Protein AF-A0A935T7A3-F1 (afdb_monomer_lite)

InterPro domains:
  IPR018392 LysM domain [PF01476] (9-48)
  IPR018392 LysM domain [cd00118] (6-49)
  IPR036779 LysM domain superfamily [G3DSA:3.10.350.10] (2-62)

pLDDT: mean 83.12, std 11.05, range [42.41, 91.75]

Sequence (62 aa):
MITSTTVWTVKSGDTLPMIAAQVYGDPRLWRPIADANGIANPLRFPGQQDFGRLLLVPAQQA

Organism: NCBI:txid2954384

Foldseek 3Di:
DDFDKDKDQDAVPDALLNVCCVPVVGSVPSVVQCVQAVNPDRVCPPDPVRHRPITTDTRPDD

Radius of gyration: 10.96 Å; chains: 1; bounding box: 32×18×26 Å

Structure (mmCIF, N/CA/C/O backbone):
data_AF-A0A935T7A3-F1
#
_entry.id   AF-A0A935T7A3-F1
#
loop_
_atom_site.group_PDB
_atom_site.id
_atom_site.type_symbol
_atom_site.label_atom_id
_atom_site.label_alt_id
_atom_site.label_comp_id
_atom_site.label_asym_id
_atom_site.label_entity_id
_atom_site.label_seq_id
_atom_site.pdbx_PDB_ins_code
_atom_site.Cartn_x
_atom_site.Cartn_y
_atom_site.Cartn_z
_atom_site.occupancy
_atom_site.B_iso_or_equiv
_atom_site.auth_seq_id
_atom_site.auth_comp_id
_atom_site.auth_asym_id
_atom_site.auth_atom_id
_atom_site.pdbx_PDB_model_num
ATOM 1 N N . MET A 1 1 ? -20.458 7.004 9.688 1.00 42.41 1 MET A N 1
ATOM 2 C CA . MET A 1 1 ? -19.717 5.975 8.932 1.00 42.41 1 MET A CA 1
ATOM 3 C C . MET A 1 1 ? -18.774 6.698 7.983 1.00 42.41 1 MET A C 1
ATOM 5 O O . MET A 1 1 ? -19.240 7.223 6.984 1.00 42.41 1 MET A O 1
ATOM 9 N N . ILE A 1 2 ? -17.493 6.820 8.332 1.00 50.94 2 ILE A N 1
ATOM 10 C CA . ILE A 1 2 ? -16.453 7.306 7.416 1.00 50.94 2 ILE A CA 1
ATOM 11 C C . ILE A 1 2 ? -15.317 6.284 7.446 1.00 50.94 2 ILE A C 1
ATOM 13 O O . ILE A 1 2 ? -14.676 6.087 8.471 1.00 50.94 2 ILE A O 1
ATOM 17 N N . THR A 1 3 ? -15.122 5.545 6.360 1.00 55.62 3 THR A N 1
ATOM 18 C CA . THR A 1 3 ? -13.966 4.658 6.202 1.00 55.62 3 THR A CA 1
ATOM 19 C C . THR A 1 3 ? -12.797 5.510 5.714 1.00 55.62 3 THR A C 1
ATOM 21 O O . THR A 1 3 ? -12.727 5.846 4.532 1.00 55.62 3 THR A O 1
ATOM 24 N N . SER A 1 4 ? -11.913 5.925 6.622 1.00 67.38 4 SER A N 1
ATOM 25 C CA . SER A 1 4 ? -10.755 6.771 6.304 1.00 67.38 4 SER A CA 1
ATOM 26 C C . SER A 1 4 ? -9.751 6.002 5.439 1.00 67.38 4 SER A C 1
ATOM 28 O O . SER A 1 4 ? -8.953 5.227 5.951 1.00 67.38 4 SER A O 1
ATOM 30 N N . THR A 1 5 ? -9.799 6.172 4.119 1.00 79.44 5 THR A N 1
ATOM 31 C CA . THR A 1 5 ? -8.820 5.560 3.206 1.00 79.44 5 THR A CA 1
ATOM 32 C C . THR A 1 5 ? -7.619 6.486 3.080 1.00 79.44 5 THR A C 1
ATOM 34 O O . THR A 1 5 ? -7.766 7.625 2.637 1.00 79.44 5 THR A O 1
ATOM 37 N N . THR A 1 6 ? -6.438 6.018 3.477 1.00 84.50 6 THR A N 1
ATOM 38 C CA . THR A 1 6 ? -5.196 6.783 3.338 1.00 84.50 6 THR A CA 1
ATOM 39 C C . THR A 1 6 ? -4.578 6.490 1.980 1.00 84.50 6 THR A C 1
ATOM 41 O O . THR A 1 6 ? -4.475 5.337 1.572 1.00 84.50 6 THR A O 1
ATOM 44 N N . VAL A 1 7 ? -4.151 7.530 1.269 1.00 88.19 7 VAL A N 1
ATOM 45 C CA . VAL A 1 7 ? -3.394 7.387 0.020 1.00 88.19 7 VAL A CA 1
ATOM 46 C C . VAL A 1 7 ? -1.908 7.516 0.325 1.00 88.19 7 VAL A C 1
ATOM 48 O O . VAL A 1 7 ? -1.484 8.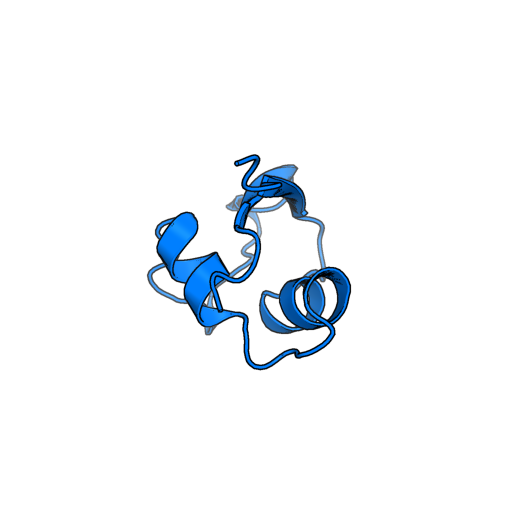498 0.932 1.00 88.19 7 VAL A O 1
ATOM 51 N N . TRP A 1 8 ? -1.123 6.529 -0.094 1.00 90.06 8 TRP A N 1
ATOM 52 C CA . TRP A 1 8 ? 0.325 6.503 0.076 1.00 90.06 8 TRP A CA 1
ATOM 53 C C . TRP A 1 8 ? 1.023 6.659 -1.272 1.00 90.06 8 TRP A C 1
ATOM 55 O O . TRP A 1 8 ? 0.782 5.876 -2.186 1.00 90.06 8 TRP A O 1
ATOM 65 N N . THR A 1 9 ? 1.917 7.636 -1.410 1.00 91.75 9 THR A N 1
ATOM 66 C CA . THR A 1 9 ? 2.764 7.745 -2.605 1.00 91.75 9 THR A CA 1
ATOM 67 C C . THR A 1 9 ? 3.992 6.868 -2.432 1.00 91.75 9 THR A C 1
ATOM 69 O O . THR A 1 9 ? 4.839 7.160 -1.590 1.00 91.75 9 THR A O 1
ATOM 72 N N . VAL A 1 10 ? 4.101 5.821 -3.246 1.00 90.38 10 VAL A N 1
ATOM 73 C CA 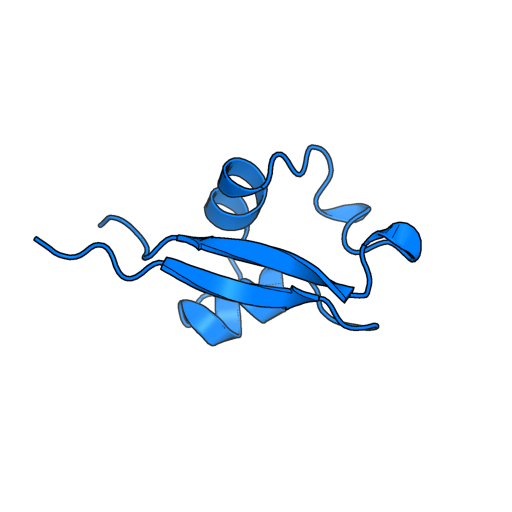. VAL A 1 10 ? 5.217 4.870 -3.211 1.00 90.38 10 VAL A CA 1
ATOM 74 C C . VAL A 1 10 ? 6.523 5.571 -3.565 1.00 90.38 10 VAL A C 1
ATOM 76 O O . VAL A 1 10 ? 6.621 6.238 -4.596 1.00 90.38 10 VAL A O 1
ATOM 79 N N . LYS A 1 11 ? 7.552 5.383 -2.744 1.00 88.62 11 LYS A N 1
ATOM 80 C CA . LYS A 1 11 ? 8.907 5.890 -2.989 1.00 88.62 11 LYS A CA 1
ATOM 81 C C . LYS A 1 11 ? 9.904 4.746 -3.135 1.00 88.62 11 LYS A C 1
ATOM 83 O O . LYS A 1 11 ? 9.632 3.605 -2.764 1.00 88.62 11 LYS A O 1
ATOM 88 N N . SER A 1 12 ? 11.083 5.052 -3.676 1.00 84.81 12 SER A N 1
ATOM 89 C CA . SER A 1 12 ? 12.164 4.069 -3.742 1.00 84.81 12 SER A CA 1
ATOM 90 C C . SER A 1 12 ? 12.563 3.634 -2.332 1.00 84.81 12 SER A C 1
ATOM 92 O O . SER A 1 12 ? 12.952 4.475 -1.522 1.00 84.81 12 SER A O 1
ATOM 94 N N . GLY A 1 13 ? 12.487 2.333 -2.060 1.00 84.25 13 GLY A N 1
ATOM 95 C CA . GLY A 1 13 ? 12.789 1.763 -0.745 1.00 84.25 13 GLY A CA 1
ATOM 96 C C . GLY A 1 13 ? 11.572 1.563 0.159 1.00 84.25 13 GLY A C 1
ATOM 97 O O . GLY A 1 13 ? 11.710 0.904 1.187 1.00 84.25 13 GLY A O 1
ATOM 98 N N . ASP A 1 14 ? 10.385 2.044 -0.227 1.00 87.81 14 ASP A N 1
ATOM 99 C CA . ASP A 1 14 ? 9.159 1.620 0.446 1.00 87.81 14 ASP A CA 1
ATOM 100 C C . ASP A 1 14 ? 8.926 0.128 0.203 1.00 87.81 14 ASP A C 1
ATOM 102 O O . ASP A 1 14 ? 9.296 -0.425 -0.829 1.00 87.81 14 ASP A O 1
ATOM 106 N N . THR A 1 15 ? 8.282 -0.540 1.152 1.00 87.94 15 THR A N 1
ATOM 107 C CA . THR A 1 15 ? 7.829 -1.925 0.997 1.00 87.94 15 THR A CA 1
ATOM 108 C C . THR A 1 15 ? 6.429 -2.048 1.582 1.00 87.94 15 THR A C 1
ATOM 110 O O . THR A 1 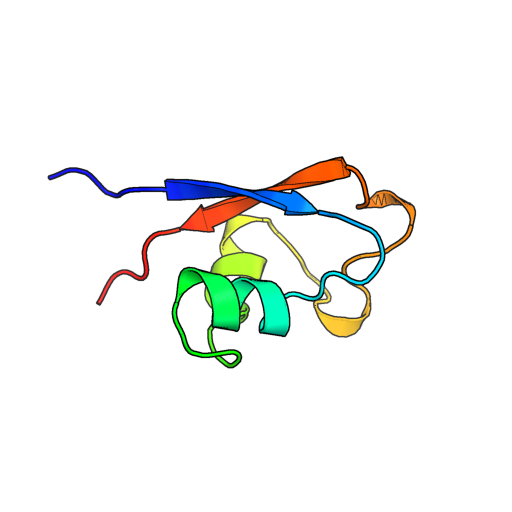15 ? 6.077 -1.297 2.492 1.00 87.94 15 THR A O 1
ATOM 113 N N . LEU A 1 16 ? 5.611 -2.991 1.101 1.00 88.00 16 LEU A N 1
ATOM 114 C CA . LEU A 1 16 ? 4.263 -3.169 1.665 1.00 88.00 16 LEU A CA 1
ATOM 115 C C . LEU A 1 16 ? 4.276 -3.416 3.182 1.00 88.00 16 LEU A C 1
ATOM 117 O O . LEU A 1 16 ? 3.443 -2.820 3.860 1.00 88.00 16 LEU A O 1
ATOM 121 N N . PRO A 1 17 ? 5.206 -4.217 3.747 1.00 89.75 17 PRO A N 1
ATOM 122 C CA . PRO A 1 17 ? 5.313 -4.368 5.193 1.00 89.75 17 PRO A CA 1
ATOM 123 C C . PRO A 1 17 ? 5.693 -3.066 5.907 1.00 89.75 17 PRO A C 1
ATOM 125 O O . PRO A 1 17 ? 5.166 -2.810 6.982 1.00 89.75 17 PRO A O 1
ATOM 128 N N . MET A 1 18 ? 6.559 -2.220 5.331 1.00 90.19 18 MET A N 1
ATOM 129 C CA . MET A 1 18 ? 6.857 -0.900 5.910 1.00 90.19 18 MET A CA 1
ATOM 130 C C . MET A 1 18 ? 5.630 0.007 5.915 1.00 90.19 18 MET A C 1
ATOM 132 O O . MET A 1 18 ? 5.325 0.606 6.940 1.00 90.19 18 MET A O 1
ATOM 136 N N . ILE A 1 19 ? 4.909 0.080 4.794 1.00 88.94 19 ILE A N 1
ATOM 137 C CA . ILE A 1 19 ? 3.698 0.900 4.680 1.00 88.94 19 ILE A CA 1
ATOM 138 C C . ILE A 1 19 ? 2.639 0.394 5.668 1.00 88.94 19 ILE A C 1
ATOM 140 O O . ILE A 1 19 ? 2.041 1.185 6.392 1.00 88.94 19 ILE A O 1
ATOM 144 N N . ALA A 1 20 ? 2.454 -0.925 5.762 1.00 89.56 20 ALA A N 1
ATOM 145 C CA . ALA A 1 20 ? 1.548 -1.543 6.724 1.00 89.56 20 ALA A CA 1
ATOM 146 C C . ALA A 1 20 ? 1.956 -1.258 8.175 1.00 89.56 20 ALA A C 1
ATOM 148 O O . ALA A 1 20 ? 1.112 -0.871 8.976 1.00 89.56 20 ALA A O 1
ATOM 149 N N . ALA A 1 21 ? 3.242 -1.366 8.514 1.00 90.75 21 ALA A N 1
ATOM 150 C CA . ALA A 1 21 ? 3.736 -1.006 9.840 1.00 90.75 21 ALA A CA 1
ATOM 151 C C . ALA A 1 21 ? 3.521 0.479 10.150 1.00 90.75 21 ALA A C 1
ATOM 153 O O . ALA A 1 21 ? 3.203 0.832 11.278 1.00 90.75 21 ALA A O 1
ATOM 154 N N . GLN A 1 22 ? 3.671 1.353 9.159 1.00 88.38 22 GLN A N 1
ATOM 155 C CA . GLN A 1 22 ? 3.530 2.789 9.355 1.00 88.38 22 GLN A CA 1
ATOM 156 C C . GLN A 1 22 ? 2.069 3.233 9.477 1.00 88.38 22 GLN A C 1
ATOM 158 O O . GLN A 1 22 ? 1.776 4.142 10.250 1.00 88.38 22 GLN A O 1
ATOM 163 N N . VAL A 1 23 ? 1.157 2.608 8.728 1.00 87.31 23 VAL A N 1
ATOM 164 C CA . VAL A 1 23 ? -0.267 2.974 8.733 1.00 87.31 23 VAL A CA 1
ATOM 165 C C . VAL A 1 23 ? -1.053 2.198 9.789 1.00 87.31 23 VAL A C 1
ATOM 167 O O . VAL A 1 23 ? -1.870 2.785 10.492 1.00 87.31 23 VAL A O 1
ATOM 170 N N . TYR A 1 24 ? -0.806 0.896 9.924 1.00 86.88 24 TYR A N 1
ATOM 171 C CA . TYR A 1 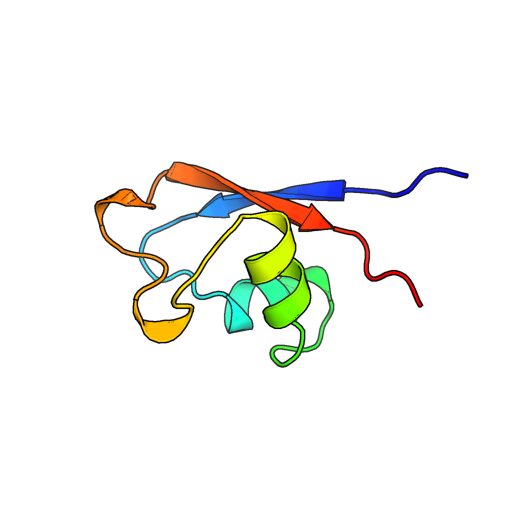24 ? -1.538 0.022 10.843 1.00 86.88 24 TYR A CA 1
ATOM 172 C C . TYR A 1 24 ? -0.782 -0.297 12.133 1.00 86.88 24 TYR A C 1
ATOM 174 O O . TYR A 1 24 ? -1.359 -0.879 13.046 1.00 86.88 24 TYR A O 1
ATOM 182 N N . GLY A 1 25 ? 0.511 0.018 12.217 1.00 88.31 25 GLY A N 1
ATOM 183 C CA . GLY A 1 25 ? 1.354 -0.416 13.334 1.00 88.31 25 GLY A CA 1
ATOM 184 C C . GLY A 1 25 ? 1.801 -1.880 13.246 1.00 88.31 25 GLY A C 1
ATOM 185 O O . GLY A 1 25 ? 2.651 -2.290 14.032 1.00 88.31 25 GLY A O 1
ATOM 186 N N . ASP A 1 26 ? 1.280 -2.665 12.293 1.00 89.62 26 ASP A N 1
ATOM 187 C CA . ASP A 1 26 ? 1.657 -4.067 12.098 1.00 89.62 26 ASP A CA 1
ATOM 188 C C . ASP A 1 26 ? 2.145 -4.318 10.657 1.00 89.62 26 ASP A C 1
ATOM 190 O O . ASP A 1 26 ? 1.360 -4.240 9.704 1.00 89.62 26 ASP A O 1
ATOM 194 N N . PRO A 1 27 ? 3.431 -4.677 10.466 1.00 89.12 27 PRO A N 1
ATOM 195 C CA . PRO A 1 27 ? 3.971 -5.000 9.152 1.00 89.12 27 PRO A CA 1
ATOM 196 C C . PRO A 1 27 ? 3.301 -6.206 8.496 1.00 89.12 27 PRO A C 1
ATOM 198 O O . PRO A 1 27 ? 3.424 -6.361 7.289 1.00 89.12 27 PRO A O 1
ATOM 201 N N . ARG A 1 28 ? 2.610 -7.079 9.239 1.00 89.38 28 ARG A N 1
ATOM 202 C CA . ARG A 1 28 ? 1.932 -8.276 8.706 1.00 89.38 28 ARG A CA 1
ATOM 203 C C . ARG A 1 28 ? 0.643 -7.946 7.957 1.00 89.38 28 ARG A C 1
ATOM 205 O O . ARG A 1 28 ? 0.140 -8.784 7.209 1.00 89.38 28 ARG A O 1
ATOM 212 N N . LEU A 1 29 ? 0.141 -6.723 8.106 1.00 90.06 29 LEU A N 1
ATOM 213 C CA . LEU A 1 29 ? -1.087 -6.239 7.478 1.00 90.06 29 LEU A CA 1
ATOM 214 C C . LEU A 1 29 ? -0.867 -5.677 6.068 1.00 90.06 29 LEU A C 1
ATOM 216 O O . LEU A 1 29 ? -1.658 -4.888 5.563 1.00 90.06 29 LEU A O 1
ATOM 220 N N . TRP A 1 30 ? 0.185 -6.120 5.385 1.00 89.81 30 TRP A N 1
ATOM 221 C CA . TRP A 1 30 ? 0.435 -5.767 3.990 1.00 89.81 30 TRP A CA 1
ATOM 222 C C . TRP A 1 30 ? -0.567 -6.403 3.012 1.00 89.81 30 TRP A C 1
ATOM 224 O O . TRP A 1 30 ? -0.756 -5.895 1.910 1.00 89.81 30 TRP A O 1
ATOM 234 N N . ARG A 1 31 ? -1.213 -7.512 3.398 1.00 89.12 31 ARG A N 1
ATOM 235 C CA . ARG A 1 31 ? -2.182 -8.255 2.569 1.00 89.12 31 ARG A CA 1
ATOM 236 C C . ARG A 1 31 ? -3.372 -7.403 2.103 1.00 89.12 31 ARG A C 1
ATOM 238 O O . ARG A 1 31 ? -3.519 -7.259 0.895 1.00 89.12 31 ARG A O 1
ATOM 245 N N . PRO A 1 32 ? -4.152 -6.762 2.999 1.00 88.81 32 PRO A N 1
ATOM 246 C CA . PRO A 1 32 ? -5.274 -5.916 2.584 1.00 88.81 32 PRO A CA 1
ATOM 247 C C . PRO A 1 32 ? -4.842 -4.739 1.701 1.00 88.81 32 PRO A C 1
ATOM 249 O O . PRO A 1 32 ? -5.598 -4.318 0.832 1.00 88.81 32 PRO A O 1
ATOM 252 N N . ILE A 1 33 ? -3.616 -4.234 1.876 1.00 88.62 33 ILE A N 1
ATOM 253 C CA . ILE A 1 33 ? -3.042 -3.207 1.000 1.00 88.62 33 ILE A CA 1
ATOM 254 C C . ILE A 1 33 ? -2.820 -3.770 -0.409 1.00 88.62 33 ILE A C 1
ATOM 256 O O . ILE A 1 33 ? -3.178 -3.132 -1.399 1.00 88.62 33 ILE A O 1
ATOM 260 N N . ALA A 1 34 ? -2.229 -4.961 -0.512 1.00 89.62 34 ALA A N 1
ATOM 261 C CA . ALA A 1 34 ? -2.001 -5.620 -1.791 1.00 89.62 34 ALA A CA 1
ATOM 262 C C . ALA A 1 34 ? -3.321 -5.906 -2.518 1.00 89.62 34 ALA A C 1
ATOM 264 O O . ALA A 1 34 ? -3.449 -5.550 -3.690 1.00 89.62 34 ALA A O 1
ATOM 265 N N . ASP A 1 35 ? -4.311 -6.453 -1.810 1.00 88.88 35 ASP A N 1
ATOM 266 C CA . ASP A 1 35 ? -5.639 -6.743 -2.355 1.00 88.88 35 ASP A CA 1
ATOM 267 C C . ASP A 1 35 ? -6.345 -5.469 -2.841 1.00 88.88 35 ASP A C 1
ATOM 269 O O . ASP A 1 35 ? -6.821 -5.420 -3.975 1.00 88.88 35 ASP A O 1
ATOM 273 N N . ALA A 1 36 ? -6.328 -4.396 -2.043 1.00 88.62 36 ALA A N 1
ATOM 274 C CA . ALA A 1 36 ? -6.949 -3.120 -2.405 1.00 88.62 36 ALA A CA 1
ATOM 275 C C . ALA A 1 36 ? -6.325 -2.455 -3.646 1.00 88.62 36 ALA A C 1
ATOM 277 O O . ALA A 1 36 ? -6.977 -1.645 -4.303 1.00 88.62 36 ALA A O 1
ATOM 278 N N . ASN A 1 37 ? -5.073 -2.786 -3.978 1.00 88.50 37 ASN A N 1
ATOM 279 C CA . ASN A 1 37 ? -4.345 -2.213 -5.116 1.00 88.50 37 ASN A CA 1
ATOM 280 C C . ASN A 1 37 ? -4.113 -3.199 -6.268 1.00 88.50 37 ASN A C 1
ATOM 282 O O . ASN A 1 37 ? -3.425 -2.849 -7.235 1.00 88.50 37 ASN A O 1
ATOM 286 N N . GLY A 1 38 ? -4.652 -4.419 -6.175 1.00 87.94 38 GLY A N 1
ATOM 287 C CA . GLY A 1 38 ? -4.455 -5.470 -7.176 1.00 87.94 38 GLY A CA 1
ATOM 288 C C . GLY A 1 38 ? -2.993 -5.905 -7.325 1.00 87.94 38 GLY A C 1
ATOM 289 O O . GLY A 1 38 ? -2.544 -6.219 -8.428 1.00 87.94 38 GLY A O 1
ATOM 290 N N . ILE A 1 39 ? -2.215 -5.883 -6.241 1.00 87.94 39 ILE A N 1
ATOM 291 C CA . ILE A 1 39 ? -0.800 -6.263 -6.257 1.00 87.94 39 ILE A CA 1
ATOM 292 C C . ILE A 1 39 ? -0.703 -7.787 -6.189 1.00 87.94 39 ILE A C 1
ATOM 294 O O . ILE A 1 39 ? -0.707 -8.387 -5.118 1.00 87.94 39 ILE A O 1
ATOM 298 N N . ALA A 1 40 ? -0.581 -8.413 -7.359 1.00 81.62 40 ALA A N 1
ATOM 299 C CA . ALA A 1 40 ? -0.513 -9.869 -7.482 1.00 81.62 40 ALA A CA 1
ATOM 300 C C . ALA A 1 40 ? 0.756 -10.481 -6.863 1.00 81.62 40 ALA A C 1
ATOM 302 O O . ALA A 1 40 ? 0.737 -11.624 -6.414 1.00 81.62 40 ALA A O 1
ATOM 303 N N . ASN A 1 41 ? 1.875 -9.745 -6.854 1.00 82.69 41 ASN A N 1
ATOM 304 C CA . ASN A 1 41 ? 3.131 -10.236 -6.296 1.00 82.69 41 ASN A CA 1
ATOM 305 C C . ASN A 1 41 ? 3.760 -9.216 -5.329 1.00 82.69 41 ASN A C 1
ATOM 307 O O . ASN A 1 41 ? 4.465 -8.310 -5.777 1.00 82.69 41 ASN A O 1
ATOM 311 N N . PRO A 1 42 ? 3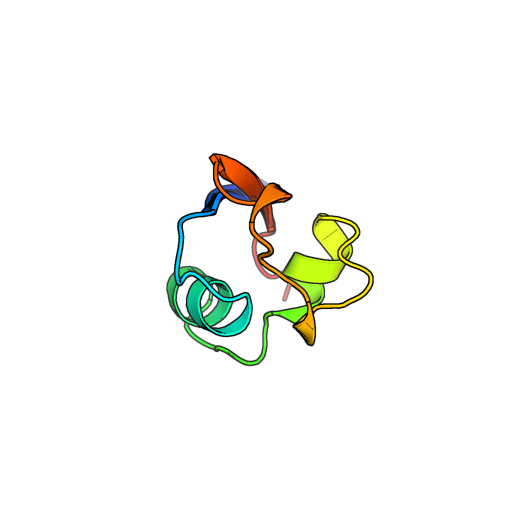.564 -9.382 -4.009 1.00 80.00 42 PRO A N 1
ATOM 312 C CA . PRO A 1 42 ? 4.090 -8.465 -3.001 1.00 80.00 42 PRO A CA 1
ATOM 313 C C . PRO A 1 42 ? 5.622 -8.496 -2.902 1.00 80.00 42 PRO A C 1
ATOM 315 O O . PRO A 1 42 ? 6.208 -7.531 -2.435 1.00 80.00 42 PRO A O 1
ATOM 318 N N . LEU A 1 43 ? 6.286 -9.570 -3.355 1.00 80.56 43 LEU A N 1
ATOM 319 C CA . LEU A 1 43 ? 7.754 -9.670 -3.354 1.00 80.56 43 LEU A CA 1
ATOM 320 C C . LEU A 1 43 ? 8.400 -8.909 -4.515 1.00 80.56 43 LEU A C 1
ATOM 322 O O . LEU A 1 43 ? 9.577 -8.569 -4.449 1.00 80.56 43 LEU A O 1
ATOM 326 N N . ARG A 1 44 ? 7.648 -8.665 -5.595 1.00 81.00 44 ARG A N 1
ATOM 327 C CA . ARG A 1 44 ? 8.096 -7.839 -6.729 1.00 81.00 44 ARG A CA 1
ATOM 328 C C . ARG A 1 44 ? 7.668 -6.380 -6.594 1.00 81.00 44 ARG A C 1
ATOM 330 O O . ARG A 1 44 ? 7.930 -5.593 -7.499 1.00 81.00 44 ARG A O 1
ATOM 337 N N . PHE A 1 45 ? 7.006 -6.044 -5.491 1.00 80.81 45 PHE A N 1
ATOM 338 C CA . PHE A 1 45 ? 6.446 -4.733 -5.245 1.00 80.81 45 PHE A CA 1
ATOM 339 C C . PHE A 1 45 ? 7.108 -4.066 -4.022 1.00 80.81 45 PHE A C 1
ATOM 341 O O . PHE A 1 45 ? 7.237 -4.708 -2.977 1.00 80.81 45 PHE A O 1
ATOM 348 N N . PRO A 1 46 ? 7.430 -2.762 -4.093 1.00 83.06 46 PRO A N 1
ATOM 349 C CA . PRO A 1 46 ? 7.346 -1.904 -5.276 1.00 83.06 46 PRO A CA 1
ATOM 350 C C . PRO A 1 46 ? 8.514 -2.141 -6.238 1.00 83.06 46 PRO A C 1
ATOM 352 O O . PRO A 1 46 ? 9.664 -2.274 -5.818 1.00 83.06 46 PRO A O 1
ATOM 355 N N . GLY A 1 47 ? 8.216 -2.183 -7.539 1.00 83.06 47 GLY A N 1
ATOM 356 C CA . GLY A 1 47 ? 9.237 -2.160 -8.582 1.00 83.06 47 GLY A CA 1
ATOM 357 C C . GLY A 1 47 ? 9.517 -0.741 -9.074 1.00 83.06 47 GLY A C 1
ATOM 358 O O . GLY A 1 47 ? 8.854 0.218 -8.684 1.00 83.06 47 GLY A O 1
ATOM 359 N N . GLN A 1 48 ? 10.487 -0.604 -9.979 1.00 79.88 48 GLN A N 1
ATOM 360 C CA . GLN A 1 48 ? 10.903 0.696 -10.519 1.00 79.88 48 GLN A CA 1
ATOM 361 C C . GLN A 1 48 ? 9.750 1.449 -11.206 1.00 79.88 48 GLN A C 1
ATOM 363 O O . GLN A 1 48 ? 9.679 2.672 -11.136 1.00 79.88 48 GLN A O 1
ATOM 368 N N . GLN A 1 49 ? 8.818 0.705 -11.811 1.00 82.06 49 GLN A N 1
ATOM 369 C CA . GLN A 1 49 ? 7.598 1.234 -12.423 1.00 82.06 49 GLN A CA 1
ATOM 370 C C . GLN A 1 49 ? 6.515 1.680 -11.423 1.00 82.06 49 GLN A C 1
ATOM 372 O O . GLN A 1 49 ? 5.580 2.369 -11.816 1.00 82.06 49 GLN A O 1
ATOM 377 N N . ASP A 1 50 ? 6.605 1.273 -10.155 1.00 84.88 50 ASP A N 1
ATOM 378 C CA . ASP A 1 50 ? 5.608 1.596 -9.129 1.00 84.88 50 ASP A CA 1
ATOM 379 C C . ASP A 1 50 ? 5.993 2.841 -8.317 1.00 84.88 50 ASP A C 1
ATOM 381 O O . ASP A 1 50 ? 5.182 3.353 -7.549 1.00 84.88 50 ASP A O 1
ATOM 385 N N . PHE A 1 51 ? 7.213 3.361 -8.468 1.00 87.69 51 PHE A N 1
ATOM 386 C CA . PHE A 1 51 ? 7.625 4.585 -7.786 1.00 87.69 51 PHE A CA 1
ATOM 387 C C . PHE A 1 51 ? 6.803 5.782 -8.280 1.00 87.69 51 PHE A C 1
ATOM 389 O O . PHE A 1 51 ? 6.641 6.001 -9.477 1.00 87.69 51 PHE A O 1
ATOM 396 N N . GLY A 1 52 ? 6.265 6.561 -7.344 1.00 85.31 52 GLY A N 1
ATOM 397 C CA . GLY A 1 52 ? 5.319 7.642 -7.619 1.00 85.31 52 GLY A CA 1
ATOM 398 C C . GLY A 1 52 ? 3.868 7.178 -7.778 1.00 85.31 52 GLY A C 1
ATOM 399 O O . GLY A 1 52 ? 2.976 8.023 -7.863 1.00 85.31 52 GLY A O 1
ATOM 400 N N . ARG A 1 53 ? 3.599 5.865 -7.770 1.00 88.94 53 ARG A N 1
ATOM 401 C CA . ARG A 1 53 ? 2.235 5.331 -7.785 1.00 88.94 53 ARG A CA 1
ATOM 402 C C . ARG A 1 53 ? 1.531 5.653 -6.470 1.00 88.94 53 ARG A C 1
ATOM 404 O O . ARG A 1 53 ? 2.110 5.537 -5.390 1.00 88.94 53 ARG A O 1
ATOM 411 N N . LEU A 1 54 ? 0.259 6.025 -6.574 1.00 89.88 54 LEU A N 1
ATOM 412 C CA . LEU A 1 54 ? -0.624 6.162 -5.423 1.00 89.88 54 LEU A CA 1
ATOM 413 C C . LEU A 1 54 ? -1.158 4.789 -5.032 1.00 89.88 54 LEU A C 1
ATOM 415 O O . LEU A 1 54 ? -1.743 4.081 -5.854 1.00 89.88 54 LEU A O 1
ATOM 419 N N . LEU A 1 55 ? -0.950 4.434 -3.774 1.00 87.88 55 LEU A N 1
ATOM 420 C CA . LEU A 1 55 ? -1.435 3.218 -3.162 1.00 87.88 55 LEU A CA 1
ATOM 421 C C . LEU A 1 55 ? -2.597 3.527 -2.229 1.00 87.88 55 LEU A C 1
ATOM 423 O O . LEU A 1 55 ? -2.494 4.388 -1.356 1.00 87.88 55 LEU A O 1
ATOM 427 N N . LEU A 1 56 ? -3.688 2.794 -2.393 1.00 89.06 56 LEU A N 1
ATOM 428 C CA . LEU A 1 56 ? -4.823 2.827 -1.487 1.00 89.06 56 LEU A CA 1
ATOM 429 C C . LEU A 1 56 ? -4.496 1.989 -0.255 1.00 89.06 56 LEU A C 1
ATOM 431 O O . LEU A 1 56 ? -4.349 0.774 -0.343 1.00 89.06 56 LEU A O 1
ATOM 435 N N . VAL A 1 57 ? -4.387 2.624 0.900 1.00 88.38 57 VAL A N 1
ATOM 436 C CA . VAL A 1 57 ? -4.234 1.935 2.177 1.00 88.38 57 VAL A CA 1
ATOM 437 C C . VAL A 1 57 ? -5.593 1.992 2.878 1.00 88.38 57 VAL A C 1
ATOM 439 O O . VAL A 1 57 ? -5.939 3.026 3.462 1.00 88.38 57 VAL A O 1
ATOM 442 N N . PRO A 1 58 ? -6.427 0.941 2.753 1.00 84.88 58 PRO A N 1
ATOM 443 C CA . PRO A 1 58 ? -7.759 0.947 3.351 1.00 84.88 58 PRO A CA 1
ATOM 444 C C . PRO A 1 58 ? -7.642 1.021 4.875 1.00 84.88 58 PRO A C 1
ATOM 446 O O . PRO A 1 58 ? -6.762 0.384 5.443 1.00 84.88 58 PRO A O 1
ATOM 449 N N . ALA A 1 59 ? -8.520 1.748 5.570 1.00 77.25 59 ALA A N 1
ATOM 450 C CA . ALA A 1 59 ? -8.618 1.589 7.023 1.00 77.25 59 ALA A CA 1
ATOM 451 C C . ALA A 1 59 ? -8.904 0.115 7.324 1.00 77.25 59 ALA A C 1
ATOM 453 O O . ALA A 1 59 ? -9.802 -0.468 6.712 1.00 77.25 59 ALA A O 1
ATOM 454 N N . GLN A 1 60 ? -8.127 -0.486 8.226 1.00 65.50 60 GLN A N 1
ATOM 455 C CA . GLN A 1 60 ? -8.299 -1.886 8.580 1.00 65.50 60 G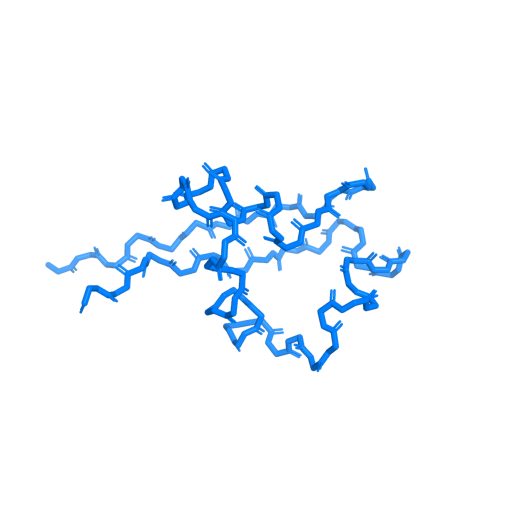LN A CA 1
ATOM 456 C C . GLN A 1 60 ? -9.721 -2.067 9.123 1.00 65.50 60 GLN A C 1
ATOM 458 O O . GLN A 1 60 ? -10.071 -1.531 10.175 1.00 65.50 60 GLN A O 1
ATOM 463 N N . GLN A 1 61 ? -10.565 -2.745 8.346 1.00 54.88 61 GLN A N 1
ATOM 464 C CA . GLN A 1 61 ? -11.892 -3.134 8.796 1.00 54.88 61 GLN A CA 1
ATOM 465 C C . GLN A 1 61 ? -11.662 -4.216 9.853 1.00 54.88 61 GLN A C 1
ATOM 467 O O . GLN A 1 61 ? -11.036 -5.234 9.552 1.00 54.88 61 GLN A O 1
ATOM 472 N N . ALA A 1 62 ? -12.029 -3.905 11.097 1.00 46.12 62 ALA A N 1
ATOM 473 C CA . ALA A 1 62 ? -11.939 -4.821 12.230 1.00 46.12 62 ALA A CA 1
ATOM 474 C C . ALA A 1 62 ? -12.798 -6.071 12.006 1.00 46.12 62 ALA A C 1
ATOM 476 O O . ALA A 1 62 ? -13.881 -5.929 11.390 1.00 46.12 62 ALA A O 1
#

Secondary structure (DSSP, 8-state):
----PEEEE--TT--HHHHHHHHHS-GGGHHHHHHHTT-S-TTS-S-GGGTT-EEEE-----